Protein AF-A0A645CRC3-F1 (afdb_monomer_lite)

pLDDT: mean 88.22, std 13.23, range [46.97, 98.44]

Foldseek 3Di:
DVLLVVLVVVVVVPDPDDPDDLVQLCQFQQQQLQQFQADWDWDWDADPVGDIAIDIAGDGHPDCVSSVLSVLLVVLLVLLCVLCVVPPVNVVLVVQQVVVCCVCRVSVRCSSPNSVVCVSRVVSSVVSNVSSLVSCVVPPVVNVVSVVSVVVSVVVSVVRRVVNVVVVVVVCVVGPD

Radius of gyration: 19.12 Å; chains: 1; bounding box: 36×43×60 Å

Organism: NCBI:txid1076179

Sequence (177 aa):
MRFFEKSGEQYEKFSKPRVTPLWDMVCSWFFGGNMLFSSFVIRDYHNNKGFQYKALFMEVYTSAVPYIFIALVLVLVFWAYFKNFKNKLVQVLMISFFVDIIIHCVLKFGLHTSYIYGGHFIFVVPLMMGWLFYSYKNSPKMLSFLFVTVSFLLFYLGINNFLRMEEFFTFLNQYYR

Secondary structure (DSSP, 8-state):
-HHHHHHHHHHHTT-------HHHHIIIIIIITTTS---EEEEEEE-TT--EEEEEEE---SSHHHHHHHHHHHHHHHHHHHHTTT-HHHHHHHHHHHHHHIIIIIS-TTGGGHHHHGGGTTTHHHHHHHHHHHHTTT-HHHHHHHHHHHHHHHHHHHHHHHHHHHHHHHHHHHH--

Structure (mmCIF, N/CA/C/O backbone):
data_AF-A0A645CRC3-F1
#
_entry.id   AF-A0A645CRC3-F1
#
loop_
_atom_site.group_PDB
_atom_site.id
_atom_site.type_symbol
_atom_site.label_atom_id
_atom_site.label_alt_id
_atom_site.label_comp_id
_atom_site.label_asym_id
_atom_site.label_entity_id
_atom_site.label_seq_id
_atom_site.pdbx_PDB_ins_code
_atom_site.Cartn_x
_atom_site.Cartn_y
_atom_site.Cartn_z
_atom_site.occupancy
_atom_site.B_iso_or_equiv
_atom_site.auth_seq_id
_atom_site.auth_comp_id
_atom_site.auth_asym_id
_atom_site.auth_atom_id
_atom_site.pdbx_PDB_model_num
ATOM 1 N N . MET A 1 1 ? -4.264 -31.379 -9.847 1.00 49.78 1 MET A N 1
ATOM 2 C CA . MET A 1 1 ? -2.874 -30.927 -10.097 1.00 49.78 1 MET A CA 1
ATOM 3 C C . MET A 1 1 ? -2.674 -30.285 -11.474 1.00 49.78 1 MET A C 1
ATOM 5 O O . MET A 1 1 ? -2.119 -29.203 -11.496 1.00 49.78 1 MET A O 1
ATOM 9 N N . ARG A 1 2 ? -3.238 -30.803 -12.580 1.00 54.59 2 ARG A N 1
ATOM 10 C CA . ARG A 1 2 ? -3.129 -30.214 -13.944 1.00 54.59 2 ARG A CA 1
ATOM 11 C C . ARG A 1 2 ? -3.583 -28.752 -14.157 1.00 54.59 2 ARG A C 1
ATOM 13 O O . ARG A 1 2 ? -3.235 -28.161 -15.172 1.00 54.59 2 ARG A O 1
ATOM 20 N N . PHE A 1 3 ? -4.401 -28.177 -13.274 1.00 56.16 3 PHE A N 1
ATOM 21 C CA . PHE A 1 3 ? -4.906 -26.802 -13.441 1.00 56.16 3 PHE A CA 1
ATOM 22 C C . PHE A 1 3 ? -3.858 -25.741 -13.062 1.00 56.16 3 PHE A C 1
ATOM 24 O O . PHE A 1 3 ? -3.760 -24.716 -13.726 1.00 56.16 3 PHE A O 1
ATOM 31 N N . PHE A 1 4 ? -3.046 -26.019 -12.035 1.00 55.06 4 PHE A N 1
ATOM 32 C CA . PHE A 1 4 ? -2.005 -25.109 -11.543 1.00 55.06 4 PHE A CA 1
ATOM 33 C C . PHE A 1 4 ? -0.789 -25.027 -12.475 1.00 55.06 4 PHE A C 1
ATOM 35 O O . PHE A 1 4 ? -0.125 -23.999 -12.519 1.00 55.06 4 PHE A O 1
ATOM 42 N N . GLU A 1 5 ? -0.503 -26.095 -13.225 1.00 57.66 5 GLU A N 1
ATOM 43 C CA . GLU A 1 5 ? 0.573 -26.112 -14.226 1.00 57.66 5 GLU A CA 1
ATOM 44 C C . GLU A 1 5 ? 0.174 -25.312 -15.474 1.00 57.66 5 GLU A C 1
ATOM 46 O O . GLU A 1 5 ? 0.925 -24.455 -15.935 1.00 57.66 5 GLU A O 1
ATOM 51 N N . LYS A 1 6 ? -1.065 -25.487 -15.956 1.00 57.81 6 LYS A N 1
ATOM 52 C CA . LYS A 1 6 ? -1.565 -24.789 -17.151 1.00 57.81 6 LYS A CA 1
ATOM 53 C C . LYS A 1 6 ? -1.650 -23.268 -17.004 1.00 57.81 6 LYS A C 1
ATOM 55 O O . LYS A 1 6 ? -1.456 -22.567 -17.995 1.00 57.81 6 LYS A O 1
ATOM 60 N N . SER A 1 7 ? -1.938 -22.743 -15.808 1.00 55.59 7 SER A N 1
ATOM 61 C CA . SER A 1 7 ? -1.971 -21.288 -15.591 1.00 55.59 7 SER A CA 1
ATOM 62 C C . SER A 1 7 ? -0.579 -20.649 -15.671 1.00 55.59 7 SER A C 1
ATOM 64 O O . SER A 1 7 ? -0.468 -19.509 -16.118 1.00 55.59 7 SER A O 1
ATOM 66 N N . GLY A 1 8 ? 0.480 -21.384 -15.304 1.00 54.28 8 GLY A N 1
ATOM 67 C CA . GLY A 1 8 ? 1.873 -20.946 -15.447 1.00 54.28 8 GLY A CA 1
ATOM 68 C C . GLY A 1 8 ? 2.395 -21.048 -16.885 1.00 54.28 8 GLY A C 1
ATOM 69 O O . GLY A 1 8 ? 3.007 -20.109 -17.390 1.00 54.28 8 GLY A O 1
ATOM 70 N N . GLU A 1 9 ? 2.090 -22.145 -17.583 1.00 54.19 9 GLU A N 1
ATOM 7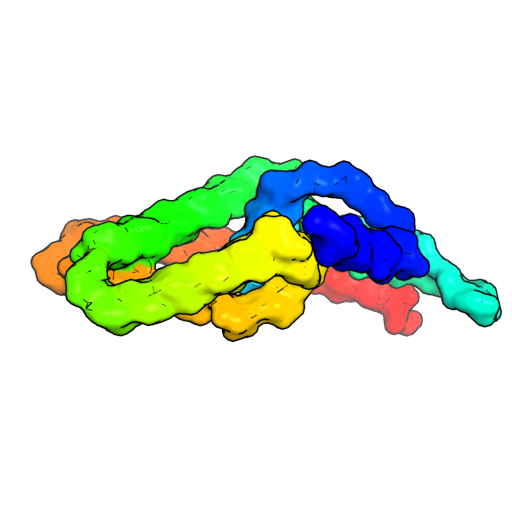1 C CA . GLU A 1 9 ? 2.546 -22.396 -18.964 1.00 54.19 9 GLU A CA 1
ATOM 72 C C . GLU A 1 9 ? 2.007 -21.375 -19.980 1.00 54.19 9 GLU A C 1
ATOM 74 O O . GLU A 1 9 ? 2.690 -21.000 -20.935 1.00 54.19 9 GLU A O 1
ATOM 79 N N . GLN A 1 10 ? 0.784 -20.877 -19.775 1.00 52.53 10 GLN A N 1
ATOM 80 C CA . GLN A 1 10 ? 0.187 -19.871 -20.655 1.00 52.53 10 GLN A CA 1
ATOM 81 C C . GLN A 1 10 ? 0.905 -18.509 -20.560 1.00 52.53 10 GLN A C 1
ATOM 83 O O . GLN A 1 10 ? 0.796 -17.703 -21.483 1.00 52.53 10 GLN A O 1
ATOM 88 N N . TYR A 1 11 ? 1.669 -18.275 -19.485 1.00 50.50 11 TYR A N 1
ATOM 89 C CA . TYR A 1 11 ? 2.430 -17.052 -19.220 1.00 50.50 11 TYR A CA 1
ATOM 90 C C . TYR A 1 11 ? 3.868 -17.106 -19.772 1.00 50.50 11 TYR A C 1
ATOM 92 O O . TYR A 1 11 ? 4.317 -16.146 -20.404 1.00 50.50 11 TYR A O 1
ATOM 100 N N . GLU A 1 12 ? 4.570 -18.240 -19.634 1.00 50.50 12 GLU A N 1
ATOM 101 C CA . GLU A 1 12 ? 5.910 -18.442 -20.231 1.00 50.50 12 GLU A CA 1
ATOM 102 C C . GLU A 1 12 ? 5.903 -18.342 -21.764 1.00 50.50 12 GLU A C 1
ATOM 104 O O . GLU A 1 12 ? 6.912 -18.022 -22.391 1.00 50.50 12 GLU A O 1
ATOM 109 N N . LYS A 1 13 ? 4.738 -18.549 -22.386 1.00 46.97 13 LYS A N 1
ATOM 110 C CA . LYS A 1 13 ? 4.555 -18.457 -23.837 1.00 46.97 13 LYS A CA 1
ATOM 111 C C . LYS A 1 13 ? 4.729 -17.037 -24.405 1.00 46.97 13 LYS A C 1
ATOM 113 O O . LYS A 1 13 ? 4.951 -16.907 -25.606 1.00 46.97 13 LYS A O 1
ATOM 118 N N . PHE A 1 14 ? 4.633 -15.985 -23.581 1.00 47.94 14 PHE A N 1
ATOM 119 C CA . PHE A 1 14 ? 4.643 -14.586 -24.045 1.00 47.94 14 PHE A CA 1
ATOM 120 C C . PHE A 1 14 ? 5.849 -13.755 -23.585 1.00 47.94 14 PHE A C 1
ATOM 122 O O . PHE A 1 14 ? 6.040 -12.649 -24.084 1.00 47.94 14 PHE A O 1
ATOM 129 N N . SER A 1 15 ? 6.686 -14.253 -22.670 1.00 51.16 15 SER A N 1
ATOM 130 C CA . SER A 1 15 ? 7.930 -13.576 -22.283 1.00 51.16 15 SER A CA 1
ATOM 131 C C . SER A 1 15 ? 8.917 -14.559 -21.647 1.00 51.16 15 SER A C 1
ATOM 133 O O . SER A 1 15 ? 8.514 -15.623 -21.194 1.00 51.16 15 SER A O 1
ATOM 135 N N . LYS A 1 16 ? 10.210 -14.208 -21.588 1.00 52.84 16 LYS A N 1
ATOM 136 C CA . LYS A 1 16 ? 11.181 -14.830 -20.668 1.00 52.84 16 LYS A CA 1
ATOM 137 C C . LYS A 1 16 ? 11.170 -14.023 -19.359 1.00 52.84 16 LYS A C 1
ATOM 139 O O . LYS A 1 16 ? 11.973 -13.089 -19.230 1.00 52.84 16 LYS A O 1
ATOM 144 N N . PRO A 1 17 ? 10.225 -14.255 -18.429 1.00 56.31 17 PRO A N 1
ATOM 145 C CA . PRO A 1 17 ? 10.168 -13.491 -17.195 1.00 56.31 17 PRO A CA 1
ATOM 146 C C . PRO A 1 17 ? 11.414 -13.774 -16.356 1.00 56.31 17 PRO A C 1
ATOM 148 O O . PRO A 1 17 ? 11.944 -14.884 -16.329 1.00 56.31 17 PRO A O 1
ATOM 151 N N . ARG A 1 18 ? 11.885 -12.748 -15.648 1.00 62.34 18 ARG A N 1
ATOM 152 C CA . ARG A 1 18 ? 12.862 -12.945 -14.577 1.00 62.34 18 ARG A CA 1
ATOM 153 C C . ARG A 1 18 ? 12.189 -13.809 -13.509 1.00 62.34 18 ARG A C 1
ATOM 155 O O . ARG A 1 18 ? 11.023 -13.578 -13.193 1.00 62.34 18 ARG A O 1
ATOM 162 N N . VAL A 1 19 ? 12.904 -14.795 -12.972 1.00 70.44 19 VAL A N 1
ATOM 163 C CA . VAL A 1 19 ? 12.380 -15.647 -11.897 1.00 70.44 19 VAL A CA 1
ATOM 164 C C . VAL A 1 19 ? 12.296 -14.806 -10.622 1.00 70.44 19 VAL A C 1
ATOM 166 O O . VAL A 1 19 ? 13.286 -14.632 -9.916 1.00 70.44 19 VAL A O 1
ATOM 169 N N . THR A 1 20 ? 11.125 -14.226 -10.368 1.00 83.19 20 THR A N 1
ATOM 170 C CA . THR A 1 20 ? 10.843 -13.449 -9.159 1.00 83.19 20 THR A CA 1
ATOM 171 C C . THR A 1 20 ? 10.267 -14.378 -8.085 1.00 83.19 20 THR A C 1
ATOM 173 O O . THR A 1 20 ? 9.336 -15.132 -8.378 1.00 83.19 20 THR A O 1
ATOM 176 N N . PRO A 1 21 ? 10.779 -14.356 -6.841 1.00 89.62 21 PRO A N 1
ATOM 177 C CA . PRO A 1 21 ? 10.220 -15.148 -5.749 1.00 89.62 21 PRO A CA 1
ATOM 178 C C . PRO A 1 21 ? 8.743 -14.825 -5.488 1.00 89.62 21 PRO A C 1
ATOM 180 O O . PRO A 1 21 ? 8.346 -13.663 -5.495 1.00 89.62 21 PRO A O 1
ATOM 183 N N . LEU A 1 22 ? 7.932 -15.843 -5.175 1.00 88.19 22 LEU A N 1
ATOM 184 C CA . LEU A 1 22 ? 6.483 -15.679 -4.983 1.00 88.19 22 LEU A CA 1
ATOM 185 C C . LEU A 1 22 ? 6.126 -14.647 -3.904 1.00 88.19 22 LEU A C 1
ATOM 187 O O . LEU A 1 22 ? 5.214 -13.853 -4.105 1.00 88.19 22 LEU A O 1
ATOM 191 N N . TRP A 1 23 ? 6.830 -14.651 -2.768 1.00 91.31 23 TRP A N 1
ATOM 192 C CA . TRP A 1 23 ? 6.570 -13.700 -1.681 1.00 91.31 23 TRP A CA 1
ATOM 193 C C . TRP A 1 23 ? 6.735 -12.252 -2.157 1.00 91.31 23 TRP A C 1
ATOM 195 O O . TRP A 1 23 ? 5.956 -11.381 -1.782 1.00 91.31 23 TRP A O 1
ATOM 205 N N . ASP A 1 24 ? 7.715 -12.019 -3.027 1.00 91.56 24 ASP A N 1
ATOM 206 C CA . ASP A 1 24 ? 8.031 -10.701 -3.546 1.00 91.56 24 ASP A CA 1
ATOM 207 C C . ASP A 1 24 ? 6.991 -10.266 -4.579 1.00 91.56 24 ASP A C 1
ATOM 209 O O . ASP A 1 24 ? 6.499 -9.146 -4.533 1.00 91.56 24 ASP A O 1
ATOM 213 N N . MET A 1 25 ? 6.535 -11.188 -5.431 1.00 90.62 25 MET A N 1
ATOM 214 C CA . MET A 1 25 ? 5.401 -10.943 -6.329 1.00 90.62 25 MET A CA 1
ATOM 215 C C . MET A 1 25 ? 4.137 -10.559 -5.546 1.00 90.62 25 MET A C 1
ATOM 217 O O . MET A 1 25 ? 3.443 -9.607 -5.894 1.00 90.62 25 MET A O 1
ATOM 221 N N . VAL A 1 26 ? 3.843 -11.278 -4.461 1.00 92.44 26 VAL A N 1
ATOM 222 C CA . VAL A 1 26 ? 2.666 -11.024 -3.620 1.00 92.44 26 VAL A CA 1
ATOM 223 C C . VAL A 1 26 ? 2.770 -9.668 -2.915 1.00 92.44 26 VAL A C 1
ATOM 225 O O . VAL A 1 26 ? 1.832 -8.873 -2.960 1.00 92.44 26 VAL A O 1
ATOM 228 N N . CYS A 1 27 ? 3.907 -9.362 -2.292 1.00 93.19 27 CYS A N 1
ATOM 229 C CA . CYS A 1 27 ? 4.101 -8.081 -1.620 1.00 93.19 27 CYS A CA 1
ATOM 230 C C . CYS A 1 27 ? 4.134 -6.920 -2.617 1.00 93.19 27 CYS A C 1
ATOM 232 O O . CYS A 1 27 ? 3.405 -5.943 -2.454 1.00 93.19 27 CYS A O 1
ATOM 234 N N . SER A 1 28 ? 4.956 -7.035 -3.657 1.00 92.56 28 SER A N 1
ATOM 235 C CA . SER A 1 28 ? 5.218 -5.955 -4.600 1.00 92.56 28 SER A CA 1
ATOM 236 C C . SER A 1 28 ? 4.058 -5.703 -5.546 1.00 92.56 28 SER A C 1
ATOM 238 O O . SER A 1 28 ? 3.660 -4.556 -5.713 1.00 92.56 28 SER A O 1
ATOM 240 N N . TRP A 1 29 ? 3.472 -6.743 -6.138 1.00 90.75 29 TRP A N 1
ATOM 241 C CA . TRP A 1 29 ? 2.449 -6.568 -7.168 1.00 90.75 29 TRP A CA 1
ATOM 242 C C . TRP A 1 29 ? 1.032 -6.666 -6.617 1.00 90.75 29 TRP A C 1
ATOM 244 O O . TRP A 1 29 ? 0.195 -5.835 -6.974 1.00 90.75 29 TRP A O 1
ATOM 254 N N . PHE A 1 30 ? 0.726 -7.658 -5.775 1.00 92.50 30 PHE A N 1
ATOM 255 C CA . PHE A 1 30 ? -0.652 -7.865 -5.313 1.00 92.50 30 PHE A CA 1
ATOM 256 C C . PHE A 1 30 ? -1.053 -6.834 -4.255 1.00 92.50 30 PHE A C 1
ATOM 258 O O . PHE A 1 30 ? -1.960 -6.032 -4.484 1.00 92.50 30 PHE A O 1
ATOM 265 N N . PHE A 1 31 ? -0.348 -6.811 -3.122 1.00 93.25 31 PHE A N 1
ATOM 266 C CA . PHE A 1 31 ? -0.643 -5.861 -2.049 1.00 93.25 31 PHE A CA 1
ATOM 267 C C . PHE A 1 31 ? -0.145 -4.450 -2.377 1.00 93.25 31 PHE A C 1
ATOM 269 O O . PHE A 1 31 ? -0.847 -3.473 -2.141 1.00 93.25 31 PHE A O 1
ATOM 276 N N . GLY A 1 32 ? 1.069 -4.343 -2.916 1.00 92.44 32 GLY A N 1
ATOM 277 C CA . GLY A 1 32 ? 1.757 -3.079 -3.141 1.00 92.44 32 GLY A CA 1
ATOM 278 C C . GLY A 1 32 ? 1.356 -2.331 -4.399 1.00 92.44 32 GLY A C 1
ATOM 279 O O . GLY A 1 32 ? 1.074 -1.140 -4.323 1.00 92.44 32 GLY A O 1
ATOM 280 N N . GLY A 1 33 ? 1.333 -3.024 -5.538 1.00 90.69 33 GLY A N 1
ATOM 281 C CA . GLY A 1 33 ? 1.293 -2.415 -6.873 1.00 90.69 33 GLY A CA 1
ATOM 282 C C . GLY A 1 33 ? 0.027 -1.618 -7.182 1.00 90.69 33 GLY A C 1
ATOM 283 O O . GLY A 1 33 ? -0.025 -0.906 -8.177 1.00 90.69 33 GLY A O 1
ATOM 284 N N . ASN A 1 34 ? -0.980 -1.718 -6.314 1.00 91.00 34 ASN A N 1
ATOM 285 C CA . ASN A 1 34 ? -2.224 -0.953 -6.364 1.00 91.00 34 ASN A CA 1
ATOM 286 C C . ASN A 1 34 ? -2.194 0.337 -5.526 1.00 91.00 34 ASN A C 1
ATOM 288 O O . ASN A 1 34 ? -3.144 1.114 -5.556 1.00 91.00 34 ASN A O 1
ATOM 292 N N . MET A 1 35 ? -1.124 0.556 -4.760 1.00 94.19 35 MET A N 1
ATOM 293 C CA . MET A 1 35 ? -0.919 1.729 -3.906 1.00 94.19 35 MET A CA 1
ATOM 294 C C . MET A 1 35 ? 0.375 2.460 -4.245 1.00 94.19 35 MET A C 1
ATOM 296 O O . MET A 1 35 ? 0.367 3.683 -4.342 1.00 94.19 35 MET A O 1
ATOM 300 N N . LEU A 1 36 ? 1.476 1.727 -4.410 1.00 94.69 36 LEU A N 1
ATOM 301 C CA . LEU A 1 36 ? 2.793 2.273 -4.704 1.00 94.69 36 LEU A CA 1
ATOM 302 C C . LEU A 1 36 ? 3.282 1.744 -6.048 1.00 94.69 36 LEU A C 1
ATOM 304 O O . LEU A 1 36 ? 3.335 0.535 -6.271 1.00 94.69 36 LEU A O 1
ATOM 308 N N . PHE A 1 37 ? 3.695 2.652 -6.925 1.00 92.12 37 PHE A N 1
ATOM 309 C CA . PHE A 1 37 ? 4.438 2.258 -8.114 1.00 92.12 37 PHE A CA 1
ATOM 310 C C . PHE A 1 37 ? 5.826 1.772 -7.706 1.00 92.12 37 PHE A C 1
ATOM 312 O O . PHE A 1 37 ? 6.511 2.407 -6.897 1.00 92.12 37 PHE A O 1
ATOM 319 N N . SER A 1 38 ? 6.228 0.624 -8.241 1.00 89.38 38 SER A N 1
ATOM 320 C CA . SER A 1 38 ? 7.581 0.112 -8.067 1.00 89.38 38 SER A CA 1
ATOM 321 C C . SER A 1 38 ? 8.515 0.681 -9.135 1.00 89.38 38 SER A C 1
ATOM 323 O O . SER A 1 38 ? 8.111 1.431 -10.026 1.00 89.38 38 SER A O 1
ATOM 325 N N . SER A 1 39 ? 9.796 0.346 -9.016 1.00 85.81 39 SER A N 1
ATOM 326 C CA . SER A 1 39 ? 10.822 0.748 -9.970 1.00 85.81 39 SER A CA 1
ATOM 327 C C . SER A 1 39 ? 10.558 0.160 -11.356 1.00 85.81 39 SER A C 1
ATOM 329 O O . SER A 1 39 ? 10.069 -0.965 -11.492 1.00 85.81 39 SER A O 1
ATOM 331 N N . PHE A 1 40 ? 10.945 0.902 -12.389 1.00 88.38 40 PHE A N 1
ATOM 332 C CA . PHE A 1 40 ? 10.820 0.453 -13.768 1.00 88.38 40 PHE A CA 1
ATOM 333 C C . PHE A 1 40 ? 12.131 -0.116 -14.310 1.00 88.38 40 PHE A C 1
ATOM 335 O O . PHE A 1 40 ? 13.215 0.376 -14.001 1.00 88.38 40 PHE A O 1
ATOM 342 N N . VAL A 1 41 ? 12.025 -1.122 -15.178 1.00 87.25 41 VAL A N 1
ATOM 343 C CA . VAL A 1 41 ? 13.130 -1.631 -15.993 1.00 87.25 41 VAL A CA 1
ATOM 344 C C . VAL A 1 41 ? 12.815 -1.433 -17.469 1.00 87.25 41 VAL A C 1
ATOM 346 O O . VAL A 1 41 ? 11.716 -1.738 -17.937 1.00 87.25 41 VAL A O 1
ATOM 349 N N . ILE A 1 42 ? 13.799 -0.938 -18.212 1.00 88.44 42 ILE A N 1
ATOM 350 C CA . ILE A 1 42 ? 13.715 -0.795 -19.664 1.00 88.44 42 ILE A CA 1
ATOM 351 C C . ILE A 1 42 ? 14.275 -2.062 -20.300 1.00 88.44 42 ILE A C 1
ATOM 353 O O . ILE A 1 42 ? 15.359 -2.519 -19.936 1.00 88.44 42 ILE A O 1
ATOM 357 N N . ARG A 1 43 ? 13.546 -2.635 -21.256 1.00 86.38 43 ARG A N 1
ATOM 358 C CA . ARG A 1 43 ? 13.986 -3.807 -22.018 1.00 86.38 43 ARG A CA 1
ATOM 359 C C . ARG A 1 43 ? 13.827 -3.563 -23.506 1.00 86.38 43 ARG A C 1
ATOM 361 O O . ARG A 1 43 ? 12.814 -3.019 -23.939 1.00 86.38 43 ARG A O 1
ATOM 368 N N . ASP A 1 44 ? 14.801 -4.017 -24.279 1.00 86.12 44 ASP A N 1
ATOM 369 C CA . ASP A 1 44 ? 14.702 -4.033 -25.733 1.00 86.12 44 ASP A CA 1
ATOM 370 C C . ASP A 1 44 ? 13.796 -5.187 -26.173 1.00 86.12 44 ASP A C 1
ATOM 372 O O . ASP A 1 44 ? 13.949 -6.325 -25.724 1.00 86.12 44 ASP A O 1
ATOM 376 N N . TYR A 1 45 ? 12.826 -4.878 -27.025 1.00 83.56 45 TYR A N 1
ATOM 377 C CA . TYR A 1 45 ? 11.883 -5.828 -27.595 1.00 83.56 45 TYR A CA 1
ATOM 378 C C . TYR A 1 45 ? 11.824 -5.669 -29.106 1.00 83.56 45 TYR A C 1
ATOM 380 O O . TYR A 1 45 ? 12.046 -4.590 -29.651 1.00 83.56 45 TYR A O 1
ATOM 388 N N . HIS A 1 46 ? 11.447 -6.753 -29.775 1.00 80.00 46 HIS A N 1
ATOM 389 C CA . HIS A 1 46 ? 11.155 -6.732 -31.194 1.00 80.00 46 HIS A CA 1
ATOM 390 C C . HIS A 1 46 ? 9.794 -7.360 -31.470 1.00 80.00 46 HIS A C 1
ATOM 392 O O . HIS A 1 46 ? 9.388 -8.328 -30.826 1.00 80.00 46 HIS A O 1
ATOM 398 N N . ASN A 1 47 ? 9.088 -6.832 -32.463 1.00 77.94 47 ASN A N 1
ATOM 399 C CA . ASN A 1 47 ? 7.910 -7.500 -33.005 1.00 77.94 47 ASN A CA 1
ATOM 400 C C . ASN A 1 47 ? 8.335 -8.568 -34.034 1.00 77.94 47 ASN A C 1
ATOM 402 O O . ASN A 1 47 ? 9.439 -8.529 -34.577 1.00 77.94 47 ASN A O 1
ATOM 406 N N . ASN A 1 48 ? 7.426 -9.474 -34.386 1.00 74.62 48 ASN A N 1
ATOM 407 C CA . ASN A 1 48 ? 7.592 -10.478 -35.444 1.00 74.62 48 ASN A CA 1
ATOM 408 C C . ASN A 1 48 ? 7.860 -9.861 -36.831 1.00 74.62 48 ASN A C 1
ATOM 410 O O . ASN A 1 48 ? 8.301 -10.554 -37.739 1.00 74.62 48 ASN A O 1
ATOM 414 N N . LYS A 1 49 ? 7.605 -8.555 -36.997 1.00 80.56 49 LYS A N 1
ATOM 415 C CA . LYS A 1 49 ? 7.908 -7.773 -38.208 1.00 80.56 49 LYS A CA 1
ATOM 416 C C . LYS A 1 49 ? 9.297 -7.108 -38.190 1.00 80.56 49 LYS A C 1
ATOM 418 O O . LYS A 1 49 ? 9.581 -6.303 -39.066 1.00 80.56 49 LYS A O 1
ATOM 423 N N . GLY A 1 50 ? 10.131 -7.376 -37.181 1.00 80.25 50 GLY A N 1
ATOM 424 C CA . GLY A 1 50 ? 11.481 -6.806 -37.055 1.00 80.25 50 GLY A CA 1
ATOM 425 C C . GLY A 1 50 ? 11.550 -5.383 -36.483 1.00 80.25 50 GLY A C 1
ATOM 426 O O . GLY A 1 50 ? 12.640 -4.832 -36.368 1.00 80.25 50 GLY A O 1
ATOM 427 N N . PHE A 1 51 ? 10.416 -4.787 -36.096 1.00 83.69 51 PHE A N 1
ATOM 428 C CA . PHE A 1 51 ? 10.389 -3.476 -35.438 1.00 83.69 51 PHE A CA 1
ATOM 429 C C . PHE A 1 51 ? 10.952 -3.576 -34.018 1.00 83.69 51 PHE A C 1
ATOM 431 O O . PHE A 1 51 ? 10.387 -4.305 -33.201 1.00 83.69 51 PHE A O 1
ATOM 438 N N . GLN A 1 52 ? 12.038 -2.851 -33.751 1.00 85.06 52 GLN A N 1
ATOM 439 C CA . GLN A 1 52 ? 12.697 -2.768 -32.448 1.00 85.06 52 GLN A CA 1
ATOM 440 C C . GLN A 1 52 ? 12.104 -1.611 -31.642 1.00 85.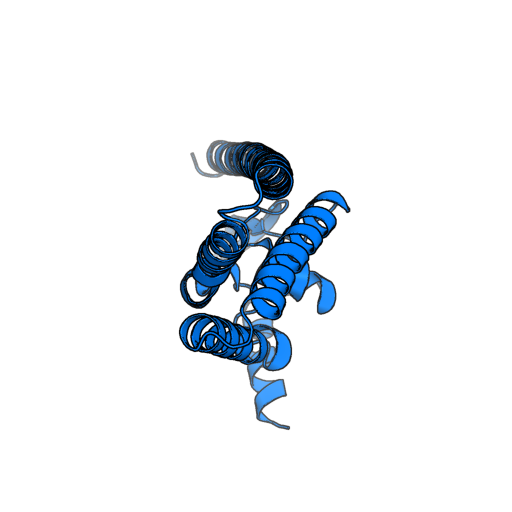06 52 GLN A C 1
ATOM 442 O O . GLN A 1 52 ? 11.996 -0.497 -32.149 1.00 85.06 52 GLN A O 1
ATOM 447 N N . TYR A 1 53 ? 11.738 -1.860 -30.390 1.00 85.12 53 TYR A N 1
ATOM 448 C CA . TYR A 1 53 ? 11.200 -0.850 -29.485 1.00 85.12 53 TYR A CA 1
ATOM 449 C C . TYR A 1 53 ? 11.640 -1.115 -28.049 1.00 85.12 53 TYR A C 1
ATOM 451 O O . TYR A 1 53 ? 11.956 -2.243 -27.672 1.00 85.12 53 TYR A O 1
ATOM 459 N N . LYS A 1 54 ? 11.650 -0.068 -27.223 1.00 87.75 54 LYS A N 1
ATOM 460 C CA . LYS A 1 54 ? 11.977 -0.199 -25.801 1.00 87.75 54 LYS A CA 1
ATOM 461 C C . LYS A 1 54 ? 10.710 -0.335 -24.984 1.00 87.75 54 LYS A C 1
ATOM 463 O O . LYS A 1 54 ? 9.884 0.563 -24.994 1.00 87.75 54 LYS A O 1
ATOM 468 N N . ALA A 1 55 ? 10.533 -1.424 -24.262 1.00 85.62 55 ALA A N 1
ATOM 469 C CA . ALA A 1 55 ? 9.402 -1.603 -23.363 1.00 85.62 55 ALA A CA 1
ATOM 470 C C . ALA A 1 55 ? 9.793 -1.228 -21.930 1.00 85.62 55 ALA A C 1
ATOM 472 O O . ALA A 1 55 ? 10.893 -1.551 -21.476 1.00 85.62 55 ALA A O 1
ATOM 473 N N . LEU A 1 56 ? 8.879 -0.569 -21.221 1.00 85.25 56 LEU A N 1
ATOM 474 C CA . LEU A 1 56 ? 9.014 -0.278 -19.800 1.00 85.25 56 LEU A CA 1
ATOM 475 C C . LEU A 1 56 ? 8.206 -1.304 -19.006 1.00 85.25 56 LEU A C 1
ATOM 477 O O . LEU A 1 56 ? 7.007 -1.460 -19.236 1.00 85.25 56 LEU A O 1
ATOM 481 N N . PHE A 1 57 ? 8.854 -1.997 -18.076 1.00 83.62 57 PHE A N 1
ATOM 482 C CA . PHE A 1 57 ? 8.211 -2.973 -17.203 1.00 83.62 57 PHE A CA 1
ATOM 483 C C . PHE A 1 57 ? 8.323 -2.539 -15.751 1.00 83.62 57 PHE A C 1
ATOM 485 O O . PHE A 1 57 ? 9.365 -2.056 -15.319 1.00 83.62 57 PHE A O 1
ATOM 492 N N . MET A 1 58 ? 7.254 -2.755 -14.995 1.00 84.81 58 MET A N 1
ATOM 493 C CA . MET A 1 58 ? 7.232 -2.530 -13.557 1.00 84.81 58 MET A CA 1
ATOM 494 C C . MET A 1 58 ? 7.854 -3.751 -12.857 1.00 84.81 58 MET A C 1
ATOM 496 O O . MET A 1 58 ? 7.364 -4.871 -13.016 1.00 84.81 58 MET A O 1
ATOM 500 N N . GLU A 1 59 ? 8.968 -3.570 -12.142 1.00 87.75 59 GLU A N 1
ATOM 501 C CA . GLU A 1 59 ? 9.617 -4.657 -11.393 1.00 87.75 59 GLU A CA 1
ATOM 502 C C . GLU A 1 59 ? 9.014 -4.804 -9.987 1.00 87.75 59 GLU A C 1
ATOM 504 O O . GLU A 1 59 ? 7.987 -4.223 -9.648 1.00 87.75 59 GLU A O 1
ATOM 509 N N . VAL A 1 60 ? 9.601 -5.661 -9.163 1.00 90.88 60 VAL A N 1
ATOM 510 C CA . VAL A 1 60 ? 9.348 -5.687 -7.720 1.00 90.88 60 VAL A CA 1
ATOM 511 C C . VAL A 1 60 ? 10.057 -4.521 -7.027 1.00 90.88 60 VAL A C 1
ATOM 513 O O . VAL A 1 60 ? 10.865 -3.824 -7.646 1.00 90.88 60 VAL A O 1
ATOM 516 N N . TYR A 1 61 ? 9.755 -4.261 -5.754 1.00 92.31 61 TYR A N 1
ATOM 517 C CA . TYR A 1 61 ? 10.444 -3.185 -5.045 1.00 92.31 61 TYR A CA 1
ATOM 518 C C . TYR A 1 61 ? 11.931 -3.484 -4.867 1.00 92.31 61 TYR A C 1
ATOM 520 O O . TYR A 1 61 ? 12.350 -4.599 -4.583 1.00 92.31 61 TYR A O 1
ATOM 528 N N . THR A 1 62 ? 12.746 -2.444 -5.006 1.00 89.25 62 THR A N 1
ATOM 529 C CA . THR A 1 62 ? 14.207 -2.553 -4.913 1.00 89.25 62 THR A CA 1
ATOM 530 C C . THR A 1 62 ? 14.749 -2.191 -3.532 1.00 89.25 62 THR A C 1
ATOM 532 O O . THR A 1 62 ? 15.910 -2.459 -3.238 1.00 89.25 62 THR A O 1
ATOM 535 N N . SER A 1 63 ? 13.931 -1.576 -2.676 1.00 91.94 63 SER A N 1
ATOM 536 C CA . SER A 1 63 ? 14.311 -1.159 -1.324 1.00 91.94 63 SER A CA 1
ATOM 537 C C . SER A 1 63 ? 13.340 -1.711 -0.285 1.00 91.94 63 SER A C 1
ATOM 539 O O . SER A 1 63 ? 12.223 -2.098 -0.611 1.00 91.94 63 SER A O 1
ATOM 541 N N . ALA A 1 64 ? 13.753 -1.732 0.984 1.00 94.38 64 ALA A N 1
ATOM 542 C CA . ALA A 1 64 ? 12.924 -2.234 2.083 1.00 94.38 64 ALA A CA 1
ATOM 543 C C . ALA A 1 64 ? 11.715 -1.329 2.407 1.00 94.38 64 ALA A C 1
ATOM 545 O O . ALA A 1 64 ? 10.725 -1.796 2.967 1.00 94.38 64 ALA A O 1
ATOM 546 N N . VAL A 1 65 ? 11.780 -0.036 2.067 1.00 95.62 65 VAL A N 1
ATOM 547 C CA . VAL A 1 65 ? 10.802 0.973 2.514 1.00 95.62 65 VAL A CA 1
ATOM 548 C C . VAL A 1 65 ? 9.377 0.698 1.998 1.00 95.62 65 VAL A C 1
ATOM 550 O O . VAL A 1 65 ? 8.462 0.685 2.825 1.00 95.62 65 VAL A O 1
ATOM 553 N N . PRO A 1 66 ? 9.145 0.387 0.705 1.00 96.06 66 PRO A N 1
ATOM 554 C CA . PRO A 1 66 ? 7.818 0.007 0.219 1.00 96.06 66 PRO A CA 1
ATOM 555 C C . PRO A 1 66 ? 7.237 -1.232 0.912 1.00 96.06 66 PRO A C 1
ATOM 557 O O . PRO A 1 66 ? 6.039 -1.281 1.184 1.00 96.06 66 PRO A O 1
ATOM 560 N N . TYR A 1 67 ? 8.069 -2.219 1.264 1.00 96.38 67 TYR A N 1
ATOM 561 C CA . TYR A 1 67 ? 7.598 -3.399 1.998 1.00 96.38 67 TYR A CA 1
ATOM 562 C C . TYR A 1 67 ? 7.143 -3.039 3.415 1.00 96.38 67 TYR A C 1
ATOM 564 O O . TYR A 1 67 ? 6.114 -3.536 3.870 1.00 96.38 67 TYR A O 1
ATOM 572 N N . ILE A 1 68 ? 7.864 -2.141 4.096 1.00 97.38 68 ILE A N 1
ATOM 573 C CA . ILE A 1 68 ? 7.456 -1.619 5.409 1.00 97.38 68 ILE A CA 1
ATOM 574 C C . ILE A 1 68 ? 6.127 -0.868 5.287 1.00 97.38 68 ILE A C 1
ATOM 576 O O . ILE A 1 68 ? 5.227 -1.088 6.095 1.00 97.38 68 ILE A O 1
ATOM 580 N N . PHE A 1 69 ? 5.971 -0.033 4.257 1.00 97.81 69 PHE A N 1
ATOM 581 C CA . PHE A 1 69 ? 4.713 0.661 3.983 1.00 97.81 69 PHE A CA 1
ATOM 582 C C . PHE A 1 69 ? 3.539 -0.319 3.851 1.00 97.81 69 PHE A C 1
ATOM 584 O O . PHE A 1 69 ? 2.520 -0.158 4.524 1.00 97.81 69 PHE A O 1
ATOM 591 N N . ILE A 1 70 ? 3.692 -1.367 3.036 1.00 97.06 70 ILE A N 1
ATOM 592 C CA . ILE A 1 70 ? 2.650 -2.385 2.847 1.00 97.06 70 ILE A CA 1
ATOM 593 C C . ILE A 1 70 ? 2.336 -3.095 4.158 1.00 97.06 70 ILE A C 1
ATOM 595 O O . ILE A 1 70 ? 1.165 -3.267 4.494 1.00 97.06 70 ILE A O 1
ATOM 599 N N . ALA A 1 71 ? 3.364 -3.490 4.911 1.00 97.56 71 ALA A N 1
ATOM 600 C CA . ALA A 1 71 ? 3.184 -4.155 6.193 1.00 97.56 71 ALA A CA 1
ATOM 601 C C . ALA A 1 71 ? 2.373 -3.281 7.163 1.00 97.56 71 ALA A C 1
ATOM 603 O O . ALA A 1 71 ? 1.442 -3.777 7.794 1.00 97.56 71 ALA A O 1
ATOM 604 N N . LEU A 1 72 ? 2.658 -1.976 7.229 1.00 98.12 72 LEU A N 1
ATOM 605 C CA . LEU A 1 72 ? 1.900 -1.030 8.051 1.00 98.12 72 LEU A CA 1
ATOM 606 C C . LEU A 1 72 ? 0.439 -0.914 7.604 1.00 98.12 72 LEU A C 1
ATOM 608 O O . LEU A 1 72 ? -0.460 -0.967 8.444 1.00 98.12 72 LEU A O 1
ATOM 612 N N . VAL A 1 73 ? 0.180 -0.809 6.297 1.00 98.19 73 VAL A N 1
ATOM 613 C CA . VAL A 1 73 ? -1.191 -0.778 5.763 1.00 98.19 73 VAL A CA 1
ATOM 614 C C . VAL A 1 73 ? -1.946 -2.061 6.119 1.00 98.19 73 VAL A C 1
ATOM 616 O O . VAL A 1 73 ? -3.072 -1.991 6.611 1.00 98.19 73 VAL A O 1
ATOM 619 N N . LEU A 1 74 ? -1.328 -3.230 5.935 1.00 97.56 74 LEU A N 1
ATOM 620 C CA . LEU A 1 74 ? -1.939 -4.514 6.282 1.00 97.56 74 LEU A CA 1
ATOM 621 C C . LEU A 1 74 ? -2.213 -4.628 7.783 1.00 97.56 74 LEU A C 1
ATOM 623 O O . LEU A 1 74 ? -3.289 -5.082 8.165 1.00 97.56 74 LEU A O 1
ATOM 627 N N . VAL A 1 75 ? -1.300 -4.158 8.639 1.00 98.44 75 VAL A N 1
ATOM 628 C CA . VAL A 1 75 ? -1.526 -4.093 10.091 1.00 98.44 75 VAL A CA 1
ATOM 629 C C . VAL A 1 75 ? -2.753 -3.239 10.416 1.00 98.44 75 VAL A C 1
ATOM 631 O O . VAL A 1 75 ? -3.585 -3.673 11.210 1.00 98.44 75 VAL A O 1
ATOM 634 N N . LEU A 1 76 ? -2.924 -2.073 9.783 1.00 98.38 76 LEU A N 1
ATOM 635 C CA . LEU A 1 76 ? -4.113 -1.233 9.977 1.00 98.38 76 LEU A CA 1
ATOM 636 C C . LEU A 1 76 ? -5.400 -1.935 9.512 1.00 98.38 76 LEU A C 1
ATOM 638 O O . LEU A 1 76 ? -6.409 -1.890 10.215 1.00 98.38 76 LEU A O 1
ATOM 642 N N . VAL A 1 77 ? -5.367 -2.622 8.366 1.00 98.12 77 VAL A N 1
ATOM 643 C CA . VAL A 1 77 ? -6.513 -3.387 7.841 1.00 98.12 77 VAL A CA 1
ATOM 644 C C . VAL A 1 77 ? -6.892 -4.536 8.780 1.00 98.12 77 VAL A C 1
ATOM 646 O O . VAL A 1 77 ? -8.062 -4.685 9.138 1.00 98.12 77 VAL A O 1
ATOM 649 N N . PHE A 1 78 ? -5.922 -5.329 9.238 1.00 98.06 78 PHE A N 1
ATOM 650 C CA . PHE A 1 78 ? -6.186 -6.420 10.176 1.00 98.06 78 PHE A CA 1
ATOM 651 C C . PHE A 1 78 ? -6.633 -5.904 11.542 1.00 98.06 78 PHE A C 1
ATOM 653 O O . PHE A 1 78 ? -7.545 -6.471 12.142 1.00 98.06 78 PHE A O 1
ATOM 660 N N . TRP A 1 79 ? -6.070 -4.794 12.018 1.00 98.44 79 TRP A N 1
ATOM 661 C CA . TRP A 1 79 ? -6.542 -4.140 13.235 1.00 98.44 79 TRP A CA 1
ATOM 662 C C . TRP A 1 79 ? -8.013 -3.734 13.106 1.00 98.44 79 TRP A C 1
ATOM 664 O O . TRP A 1 79 ? -8.824 -4.057 13.979 1.00 98.44 79 TRP A O 1
ATOM 674 N N . ALA A 1 80 ? -8.386 -3.104 11.991 1.00 98.12 80 ALA A N 1
ATOM 675 C CA . ALA A 1 80 ? -9.772 -2.766 11.697 1.00 98.12 80 ALA A CA 1
ATOM 676 C C . ALA A 1 80 ? -10.681 -4.001 11.730 1.00 98.12 80 ALA A C 1
ATOM 678 O O . ALA A 1 80 ? -11.760 -3.955 12.330 1.00 98.12 80 ALA A O 1
ATOM 679 N N . TYR A 1 81 ? -10.226 -5.110 11.140 1.00 98.00 81 TYR A N 1
ATOM 680 C CA . TYR A 1 81 ? -10.961 -6.369 11.116 1.00 98.00 81 TYR A CA 1
ATOM 681 C C . TYR A 1 81 ? -11.185 -6.934 12.516 1.00 98.00 81 TYR A C 1
ATOM 683 O O . TYR A 1 81 ? -12.329 -7.151 12.909 1.00 98.00 81 TYR A O 1
ATOM 691 N N . PHE A 1 82 ? -10.120 -7.120 13.301 1.00 97.81 82 PHE A N 1
ATOM 692 C CA . PHE A 1 82 ? -10.227 -7.696 14.641 1.00 97.81 82 PHE A CA 1
ATOM 693 C C . PHE A 1 82 ? -11.084 -6.833 15.568 1.00 97.81 82 PHE A C 1
ATOM 695 O O . PHE A 1 82 ? -11.895 -7.356 16.334 1.00 97.81 82 PHE A O 1
ATOM 702 N N . LYS A 1 83 ? -10.968 -5.503 15.465 1.00 97.50 83 LYS A N 1
ATOM 703 C CA . LYS A 1 83 ? -11.775 -4.577 16.267 1.00 97.50 83 LYS A CA 1
ATOM 704 C C . LYS A 1 83 ? -13.265 -4.648 15.922 1.00 97.50 83 LYS A C 1
ATOM 706 O O . LYS A 1 83 ? -14.098 -4.493 16.814 1.00 97.50 83 LYS A O 1
ATOM 711 N N . ASN A 1 84 ? -13.597 -4.903 14.657 1.00 97.50 84 ASN A N 1
ATOM 712 C CA . ASN A 1 84 ? -14.966 -4.932 14.143 1.00 97.50 84 ASN A CA 1
ATOM 713 C C . ASN A 1 84 ? -15.431 -6.339 13.746 1.00 97.50 84 ASN A C 1
ATOM 715 O O . ASN A 1 84 ? -16.354 -6.472 12.948 1.00 97.50 84 ASN A O 1
ATOM 719 N N . PHE A 1 85 ? -14.846 -7.395 14.317 1.00 95.69 85 PHE A N 1
ATOM 720 C CA . PHE A 1 85 ? -15.062 -8.771 13.860 1.00 95.69 85 PHE A CA 1
ATOM 721 C C . PHE A 1 85 ? -16.535 -9.207 13.869 1.00 95.69 85 PHE A C 1
ATOM 723 O O . PHE A 1 85 ? -16.957 -10.002 13.038 1.00 95.69 85 PHE A O 1
ATOM 730 N N . LYS A 1 86 ? -17.348 -8.672 14.790 1.00 95.25 86 LYS A N 1
ATOM 731 C CA . LYS A 1 86 ? -18.788 -8.976 14.889 1.00 95.25 86 LYS A CA 1
ATOM 732 C C . LYS A 1 86 ? -19.648 -8.251 13.842 1.00 95.25 86 LYS A C 1
ATOM 734 O O . LYS A 1 86 ? -20.841 -8.528 13.738 1.00 95.25 86 LYS A O 1
ATOM 739 N N . ASN A 1 87 ? -19.085 -7.302 13.097 1.00 97.12 87 ASN A N 1
ATOM 740 C CA . ASN A 1 87 ? -19.814 -6.520 12.109 1.00 97.12 87 ASN A CA 1
ATOM 741 C C . ASN A 1 87 ? -19.913 -7.288 10.783 1.00 97.12 87 ASN A C 1
ATOM 743 O O . ASN A 1 87 ? -18.904 -7.558 10.134 1.00 97.12 87 ASN A O 1
ATOM 747 N N . LYS A 1 88 ? -21.145 -7.589 10.357 1.00 97.25 88 LYS A N 1
ATOM 748 C CA . LYS A 1 88 ? -21.418 -8.344 9.125 1.00 97.25 88 LYS A CA 1
ATOM 749 C C . LYS A 1 88 ? -20.853 -7.669 7.870 1.00 97.25 88 LYS A C 1
ATOM 751 O O . LYS A 1 88 ? -20.361 -8.364 6.992 1.00 97.25 88 LYS A O 1
ATOM 756 N N . LEU A 1 89 ? -20.877 -6.337 7.787 1.00 96.75 89 LEU A N 1
ATOM 757 C CA . LEU A 1 89 ? -20.347 -5.606 6.627 1.00 96.75 89 LEU A CA 1
ATOM 758 C C . LEU A 1 89 ? -18.826 -5.746 6.532 1.00 96.75 89 LEU A C 1
ATOM 760 O O . LEU A 1 89 ? -18.289 -5.985 5.456 1.00 96.75 89 LEU A O 1
ATOM 764 N N . VAL A 1 90 ? -18.139 -5.667 7.673 1.00 97.38 90 VAL A N 1
ATOM 765 C CA . VAL A 1 90 ? -16.689 -5.886 7.752 1.00 97.38 90 VAL A CA 1
ATOM 766 C C . VAL A 1 90 ? -16.329 -7.329 7.390 1.00 97.38 90 VAL A C 1
ATOM 768 O O . VAL A 1 90 ? -15.358 -7.553 6.672 1.00 97.38 90 VAL A O 1
ATOM 771 N N . GLN A 1 91 ? -17.128 -8.308 7.827 1.00 97.50 91 GLN A N 1
ATOM 772 C CA . GLN A 1 91 ? -16.937 -9.708 7.437 1.00 97.50 91 GLN A CA 1
ATOM 773 C C . GLN A 1 91 ? -17.084 -9.905 5.926 1.00 97.50 91 GLN A C 1
ATOM 775 O O . GLN A 1 91 ? -16.234 -10.552 5.327 1.00 97.50 91 GLN A O 1
ATOM 780 N N . VAL A 1 92 ? -18.111 -9.322 5.297 1.00 97.00 92 VAL A N 1
ATOM 781 C CA . VAL A 1 92 ? -18.307 -9.407 3.838 1.00 97.00 92 VAL A CA 1
ATOM 782 C C . VAL A 1 92 ? -17.104 -8.834 3.086 1.00 97.00 92 VAL A C 1
ATOM 784 O O . VAL A 1 92 ? -16.600 -9.488 2.175 1.00 97.00 92 VAL A O 1
ATOM 787 N N . LEU A 1 93 ? -16.595 -7.668 3.501 1.00 96.50 93 LEU A N 1
ATOM 788 C CA . LEU A 1 93 ? -15.398 -7.067 2.899 1.00 96.50 93 LEU A CA 1
ATOM 789 C C . LEU A 1 93 ? -14.179 -7.989 3.004 1.00 96.50 93 LEU A C 1
ATOM 791 O O . LEU A 1 93 ? -13.487 -8.214 2.014 1.00 96.50 93 LEU A O 1
ATOM 795 N N . MET A 1 94 ? -13.934 -8.554 4.187 1.00 96.81 94 MET A N 1
ATOM 796 C CA . MET A 1 94 ? -12.769 -9.411 4.412 1.00 96.81 94 MET A CA 1
ATOM 797 C C . MET A 1 94 ? -12.890 -10.778 3.740 1.00 96.81 94 MET A C 1
ATOM 799 O O . MET A 1 94 ? -11.880 -11.315 3.296 1.00 96.81 94 MET A O 1
ATOM 803 N N . ILE A 1 95 ? -14.099 -11.329 3.618 1.00 96.75 95 ILE A N 1
ATOM 804 C CA . ILE A 1 95 ? -14.342 -12.556 2.850 1.00 96.75 95 ILE A CA 1
ATOM 805 C C . ILE A 1 95 ? -14.098 -12.298 1.361 1.00 96.75 95 ILE A C 1
ATOM 807 O O . ILE A 1 95 ? -13.401 -13.091 0.735 1.00 96.75 95 ILE A O 1
ATOM 811 N N . SER A 1 96 ? -14.606 -11.187 0.809 1.00 95.00 96 SER A N 1
ATOM 812 C CA . SER A 1 96 ? -14.320 -10.791 -0.578 1.00 95.00 96 SER A CA 1
ATOM 813 C C . SER A 1 96 ? -12.813 -10.687 -0.804 1.00 95.00 96 SER A C 1
ATOM 815 O O . SER A 1 96 ? -12.276 -11.366 -1.671 1.00 95.00 96 SER A O 1
ATOM 817 N N . PHE A 1 97 ? -12.115 -9.948 0.064 1.00 95.56 97 PHE A N 1
ATOM 818 C CA . PHE A 1 97 ? -10.664 -9.792 -0.022 1.00 95.56 97 PHE A CA 1
ATOM 819 C C . PHE A 1 97 ? -9.911 -11.123 0.052 1.00 95.56 97 PHE A C 1
ATOM 821 O O . PHE A 1 97 ? -8.923 -11.338 -0.647 1.00 95.56 97 PHE A O 1
ATOM 828 N N . PHE A 1 98 ? -10.378 -12.039 0.900 1.00 95.88 98 PHE A N 1
ATOM 829 C CA . PHE A 1 98 ? -9.782 -13.360 1.039 1.00 95.88 98 PHE A CA 1
ATOM 830 C C . PHE A 1 98 ? -9.939 -14.209 -0.229 1.00 95.88 98 PHE A C 1
ATOM 832 O O . PHE A 1 98 ? -9.008 -14.924 -0.600 1.00 95.88 98 PHE A O 1
ATOM 839 N N . VAL A 1 99 ? -11.072 -14.102 -0.928 1.00 95.56 99 VAL A N 1
ATOM 840 C CA . VAL A 1 99 ? -11.268 -14.756 -2.231 1.00 95.56 99 VAL A CA 1
ATOM 841 C C . VAL A 1 99 ? -10.261 -14.226 -3.255 1.00 95.56 99 VAL A C 1
ATOM 843 O O . VAL A 1 99 ? -9.612 -15.031 -3.925 1.00 95.56 99 VAL A O 1
ATOM 846 N N . ASP A 1 100 ? -10.046 -12.910 -3.319 1.00 93.50 100 ASP A N 1
ATOM 847 C CA . ASP A 1 100 ? -9.042 -12.309 -4.207 1.00 93.50 100 ASP A CA 1
ATOM 848 C C . ASP A 1 100 ? -7.616 -12.778 -3.877 1.00 93.50 100 ASP A C 1
ATOM 850 O O . ASP A 1 100 ? -6.846 -13.108 -4.782 1.00 93.50 100 ASP A O 1
ATOM 854 N N . ILE A 1 101 ? -7.271 -12.898 -2.587 1.00 93.12 101 ILE A N 1
ATOM 855 C CA . ILE A 1 101 ? -5.987 -13.470 -2.145 1.00 93.12 101 ILE A CA 1
ATOM 856 C C . ILE A 1 101 ? -5.833 -14.911 -2.649 1.00 93.12 101 ILE A C 1
ATOM 858 O O . ILE A 1 101 ? -4.763 -15.282 -3.132 1.00 93.12 101 ILE A O 1
ATOM 862 N N . ILE A 1 102 ? -6.876 -15.742 -2.572 1.00 92.62 102 ILE A N 1
ATOM 863 C CA . ILE A 1 102 ? -6.812 -17.118 -3.088 1.00 92.62 102 ILE A CA 1
ATOM 864 C C . ILE A 1 102 ? -6.589 -17.106 -4.604 1.00 92.62 102 ILE A C 1
ATOM 866 O O . ILE A 1 102 ? -5.686 -17.783 -5.098 1.00 92.62 102 ILE A O 1
ATOM 870 N N . ILE A 1 103 ? -7.374 -16.328 -5.349 1.00 89.56 103 ILE A N 1
ATOM 871 C CA . ILE A 1 103 ? -7.300 -16.284 -6.815 1.00 89.56 103 ILE A CA 1
ATOM 872 C C . ILE A 1 103 ? -5.919 -15.803 -7.278 1.00 89.56 103 ILE A C 1
ATOM 874 O O . ILE A 1 103 ? -5.273 -16.445 -8.110 1.00 89.56 103 ILE A O 1
ATOM 878 N N . HIS A 1 104 ? -5.434 -14.700 -6.720 1.00 88.81 104 HIS A N 1
ATOM 879 C CA . HIS A 1 104 ? -4.228 -14.053 -7.215 1.00 88.81 104 HIS A CA 1
ATOM 880 C C . HIS A 1 104 ? -2.949 -14.613 -6.586 1.00 88.81 104 HIS A C 1
ATOM 882 O O . HIS A 1 104 ? -1.976 -14.833 -7.303 1.00 88.81 104 HIS A O 1
ATOM 888 N N . CYS A 1 105 ? -2.930 -14.919 -5.288 1.00 89.19 105 CYS A N 1
ATOM 889 C CA . CYS A 1 105 ? -1.711 -15.378 -4.612 1.00 89.19 105 CYS A CA 1
ATOM 890 C C . CYS A 1 105 ? -1.556 -16.906 -4.627 1.00 89.19 105 CYS A C 1
ATOM 892 O O . CYS A 1 105 ? -0.433 -17.396 -4.750 1.00 89.19 105 CYS A O 1
ATOM 894 N N . VAL A 1 106 ? -2.654 -17.671 -4.523 1.00 87.38 106 VAL A N 1
ATOM 895 C CA . VAL A 1 106 ? -2.605 -19.148 -4.460 1.00 87.38 106 VAL A CA 1
ATOM 896 C C . VAL A 1 106 ? -2.745 -19.774 -5.846 1.00 87.38 106 VAL A C 1
ATOM 898 O O . VAL A 1 106 ? -1.907 -20.587 -6.235 1.00 87.38 106 VAL A O 1
ATOM 901 N N . LEU A 1 107 ? -3.763 -19.380 -6.622 1.00 85.44 107 LEU A N 1
ATOM 902 C CA . LEU A 1 107 ? -3.938 -19.874 -7.998 1.00 85.44 107 LEU A CA 1
ATOM 903 C C . LEU A 1 107 ? -2.984 -19.191 -8.995 1.00 85.44 107 LEU A C 1
ATOM 905 O O . LEU A 1 107 ? -2.894 -19.624 -10.146 1.00 85.44 107 LEU A O 1
ATOM 909 N N . LYS A 1 108 ? -2.269 -18.142 -8.551 1.00 83.88 108 LYS A N 1
ATOM 910 C CA . LYS A 1 108 ? -1.339 -17.315 -9.343 1.00 83.88 108 LYS A CA 1
ATOM 911 C C . LYS A 1 108 ? -1.990 -16.667 -10.568 1.00 83.88 108 LYS A C 1
ATOM 913 O O . LYS A 1 108 ? -1.300 -16.263 -11.504 1.00 83.88 108 LYS A O 1
ATOM 918 N N . PHE A 1 109 ? -3.316 -16.561 -10.578 1.00 81.62 109 PHE A N 1
ATOM 919 C CA . PHE A 1 109 ? -4.042 -16.002 -11.705 1.00 81.62 109 PHE A CA 1
ATOM 920 C C . PHE A 1 109 ? -3.771 -14.500 -11.778 1.00 81.62 109 PHE A C 1
ATOM 922 O O . PHE A 1 109 ? -4.061 -13.781 -10.831 1.00 81.62 109 PHE A O 1
ATOM 929 N N . GLY A 1 110 ? -3.174 -14.016 -12.868 1.00 78.56 110 GLY A N 1
ATOM 930 C CA . GLY A 1 110 ? -2.924 -12.583 -13.053 1.00 78.56 110 GLY A CA 1
ATOM 931 C C . GLY A 1 110 ? -1.973 -11.947 -12.031 1.00 78.56 110 GLY A C 1
ATOM 932 O O . GLY A 1 110 ? -1.953 -10.729 -11.925 1.00 78.56 110 GLY A O 1
ATOM 933 N N . LEU A 1 111 ? -1.178 -12.724 -11.279 1.00 82.69 111 LEU A N 1
ATOM 934 C CA . LEU A 1 111 ? -0.310 -12.185 -10.219 1.00 82.69 111 LEU A CA 1
ATOM 935 C C . LEU A 1 111 ? 0.780 -11.244 -10.759 1.00 82.69 111 LEU A C 1
ATOM 937 O O . LEU A 1 111 ? 1.118 -10.253 -10.125 1.00 82.69 111 LEU A O 1
ATOM 941 N N . HIS A 1 112 ? 1.294 -11.522 -11.958 1.00 77.38 112 HIS A N 1
ATOM 942 C CA . HIS A 1 112 ? 2.258 -10.662 -12.653 1.00 77.38 112 HIS A CA 1
ATOM 943 C C . HIS A 1 112 ? 1.667 -9.326 -13.125 1.00 77.38 112 HIS A C 1
ATOM 945 O O . HIS A 1 112 ? 2.403 -8.394 -13.433 1.00 77.38 112 HIS A O 1
ATOM 951 N N . THR A 1 113 ? 0.341 -9.239 -13.192 1.00 74.62 113 THR A N 1
ATOM 952 C CA . THR A 1 113 ? -0.412 -8.064 -13.636 1.00 74.62 113 THR A CA 1
ATOM 953 C C . THR A 1 113 ? -1.476 -7.677 -12.612 1.00 74.62 113 THR A C 1
ATOM 955 O O . THR A 1 113 ? -2.484 -7.058 -12.951 1.00 74.62 113 THR A O 1
ATOM 958 N N . SER A 1 114 ? -1.270 -8.018 -11.336 1.00 76.25 114 SER A N 1
ATOM 959 C CA . SER A 1 114 ? -2.270 -7.835 -10.274 1.00 76.25 114 SER A CA 1
ATOM 960 C C . SER A 1 114 ? -2.621 -6.371 -10.028 1.00 76.25 114 SER A C 1
ATOM 962 O O . SER A 1 114 ? -3.688 -6.083 -9.496 1.00 76.25 114 SER A O 1
ATOM 964 N N . TYR A 1 115 ? -1.761 -5.447 -10.458 1.00 74.69 115 TYR A N 1
ATOM 965 C CA . TYR A 1 115 ? -2.036 -4.012 -10.466 1.00 74.69 115 TYR A CA 1
ATOM 966 C C . TYR A 1 115 ? -3.189 -3.623 -11.417 1.00 74.69 115 TYR A C 1
ATOM 968 O O . TYR A 1 115 ? -3.863 -2.625 -11.202 1.00 74.69 115 TYR A O 1
ATOM 976 N N . ILE A 1 116 ? -3.470 -4.426 -12.452 1.00 78.94 116 ILE A N 1
ATOM 977 C CA . ILE A 1 116 ? -4.635 -4.243 -13.339 1.00 78.94 116 ILE A CA 1
ATOM 978 C C . ILE A 1 116 ? -5.903 -4.789 -12.670 1.00 78.94 116 ILE A C 1
ATOM 980 O O . ILE A 1 116 ? -6.991 -4.237 -12.819 1.00 78.94 116 ILE A O 1
ATOM 984 N N . TYR A 1 117 ? -5.763 -5.866 -11.895 1.00 79.94 117 TYR A N 1
ATOM 985 C CA . TYR A 1 117 ? -6.871 -6.500 -11.178 1.00 79.94 117 TYR A CA 1
ATOM 986 C C . TYR A 1 117 ? -7.221 -5.812 -9.854 1.00 79.94 117 TYR A C 1
ATOM 988 O O . TYR A 1 117 ? -8.252 -6.137 -9.267 1.00 79.94 117 TYR A O 1
ATOM 996 N N 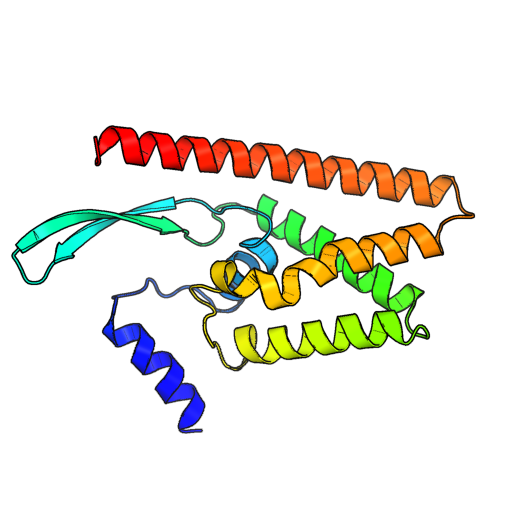. GLY A 1 118 ? -6.426 -4.831 -9.417 1.00 81.25 118 GLY A N 1
ATOM 997 C CA . GLY A 1 118 ? -6.601 -4.115 -8.156 1.00 81.25 118 GLY A CA 1
ATOM 998 C C . GLY A 1 118 ? -7.985 -3.556 -7.904 1.00 81.25 118 GLY A C 1
ATOM 999 O O . GLY A 1 118 ? -8.426 -3.545 -6.760 1.00 81.25 118 GLY A O 1
ATOM 1000 N N . GLY A 1 119 ? -8.704 -3.144 -8.952 1.00 83.75 119 GLY A N 1
ATOM 1001 C CA . GLY A 1 119 ? -10.067 -2.620 -8.831 1.00 83.75 119 GLY A CA 1
ATOM 1002 C C . GLY A 1 119 ? -11.039 -3.555 -8.096 1.00 83.75 119 GLY A C 1
ATOM 1003 O O . GLY A 1 119 ? -11.982 -3.070 -7.478 1.00 83.75 119 GLY A O 1
ATOM 1004 N N . HIS A 1 120 ? -10.786 -4.868 -8.095 1.00 87.44 120 HIS A N 1
ATOM 1005 C CA . HIS A 1 120 ? -11.633 -5.860 -7.424 1.00 87.44 120 HIS A CA 1
ATOM 1006 C C . HIS A 1 120 ? -11.456 -5.908 -5.905 1.00 87.44 120 HIS A C 1
ATOM 1008 O O . HIS A 1 120 ? -12.351 -6.387 -5.219 1.00 87.44 120 HIS A O 1
ATOM 1014 N N . PHE A 1 121 ? -10.337 -5.414 -5.368 1.00 91.50 121 PHE A N 1
ATOM 1015 C CA . PHE A 1 121 ? -10.027 -5.593 -3.949 1.00 91.50 121 PHE A CA 1
ATOM 1016 C C . PHE A 1 121 ? -9.416 -4.375 -3.258 1.00 91.50 121 PHE A C 1
ATOM 1018 O O . PHE A 1 121 ? -9.489 -4.266 -2.035 1.00 91.50 121 PHE A O 1
ATOM 1025 N N . ILE A 1 122 ? -8.837 -3.423 -3.995 1.00 94.44 122 ILE A N 1
ATOM 1026 C CA . ILE A 1 122 ? -8.130 -2.283 -3.399 1.00 94.44 122 ILE A CA 1
ATOM 1027 C C . ILE A 1 122 ? -9.052 -1.403 -2.554 1.00 94.44 122 ILE A C 1
ATOM 1029 O O . ILE A 1 122 ? -8.612 -0.826 -1.562 1.00 94.44 122 ILE A O 1
ATOM 1033 N N . PHE A 1 123 ? -10.348 -1.361 -2.883 1.00 94.50 123 PHE A N 1
ATOM 1034 C CA . PHE A 1 123 ? -11.356 -0.622 -2.121 1.00 94.50 123 PHE A CA 1
ATOM 1035 C C . PHE A 1 123 ? -11.508 -1.126 -0.677 1.00 94.50 123 PHE A C 1
ATOM 1037 O O . PHE A 1 123 ? -11.974 -0.380 0.185 1.00 94.50 123 PHE A O 1
ATOM 1044 N N . VAL A 1 124 ? -11.095 -2.362 -0.379 1.00 96.62 124 VAL A N 1
ATOM 1045 C CA . VAL A 1 124 ? -11.125 -2.915 0.981 1.00 96.62 124 VAL A CA 1
ATOM 1046 C C . VAL A 1 124 ? -10.234 -2.088 1.906 1.00 96.62 124 VAL A C 1
ATOM 1048 O O . VAL A 1 124 ? -10.626 -1.821 3.038 1.00 96.62 124 VAL A O 1
ATOM 1051 N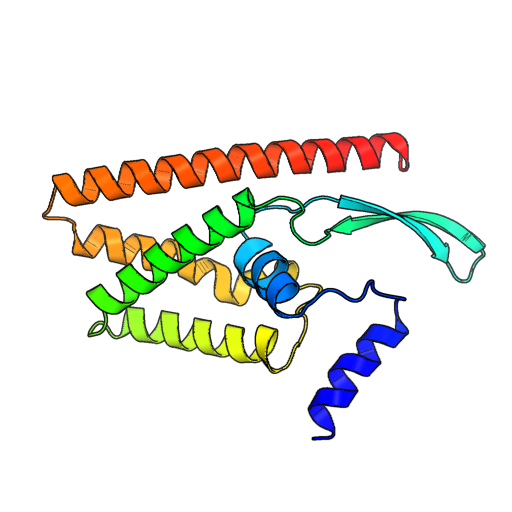 N . VAL A 1 125 ? -9.082 -1.605 1.430 1.00 96.44 125 VAL A N 1
ATOM 1052 C CA . VAL A 1 125 ? -8.129 -0.830 2.241 1.00 96.44 125 VAL A CA 1
ATOM 1053 C C . VAL A 1 125 ? -8.765 0.442 2.832 1.00 96.44 125 VAL A C 1
ATOM 1055 O O . VAL A 1 125 ? -8.835 0.535 4.063 1.00 96.44 125 VAL A O 1
ATOM 1058 N N . PRO A 1 126 ? -9.285 1.405 2.038 1.00 96.31 126 PRO A N 1
ATOM 1059 C CA . PRO A 1 126 ? -9.898 2.612 2.589 1.00 96.31 126 PRO A CA 1
ATOM 1060 C C . PRO A 1 126 ? -11.178 2.325 3.385 1.00 96.31 126 PRO A C 1
ATOM 1062 O O . PRO A 1 126 ? -11.422 2.994 4.388 1.00 96.31 126 PRO A O 1
ATOM 1065 N N . LEU A 1 127 ? -11.978 1.317 3.011 1.00 97.69 127 LEU A N 1
ATOM 1066 C CA . LEU A 1 127 ? -13.180 0.960 3.776 1.00 97.69 127 LEU A CA 1
ATOM 1067 C C . LEU A 1 127 ? -12.839 0.404 5.164 1.00 97.69 127 LEU A C 1
ATOM 1069 O O . LEU A 1 127 ? -13.469 0.780 6.154 1.00 97.69 127 LEU A O 1
ATOM 1073 N N . MET A 1 128 ? -11.826 -0.457 5.258 1.00 98.06 128 MET A N 1
ATOM 1074 C CA . MET A 1 128 ? -11.357 -0.996 6.535 1.00 98.06 128 MET A CA 1
ATOM 1075 C C . MET A 1 128 ? -10.728 0.101 7.396 1.00 98.06 128 MET A C 1
ATOM 1077 O O . MET A 1 128 ? -11.024 0.182 8.588 1.00 98.06 128 MET A O 1
ATOM 1081 N N . MET A 1 129 ? -9.947 1.011 6.805 1.00 97.25 129 MET A N 1
ATOM 1082 C CA . MET A 1 129 ? -9.472 2.206 7.513 1.00 97.25 129 MET A CA 1
ATOM 1083 C C . MET A 1 129 ? -10.644 3.045 8.043 1.00 97.25 129 MET A C 1
ATOM 1085 O O . MET A 1 129 ? -10.647 3.408 9.217 1.00 97.25 129 MET A O 1
ATOM 1089 N N . GLY A 1 130 ? -11.685 3.280 7.241 1.00 97.56 130 GLY A N 1
ATOM 1090 C CA . GLY A 1 130 ? -12.894 3.980 7.683 1.00 97.56 130 GLY A CA 1
ATOM 1091 C C . GLY A 1 130 ? -13.550 3.324 8.903 1.00 97.56 130 GLY A C 1
ATOM 1092 O O . GLY A 1 130 ? -13.867 4.007 9.881 1.00 97.56 130 GLY A O 1
ATOM 1093 N N . TR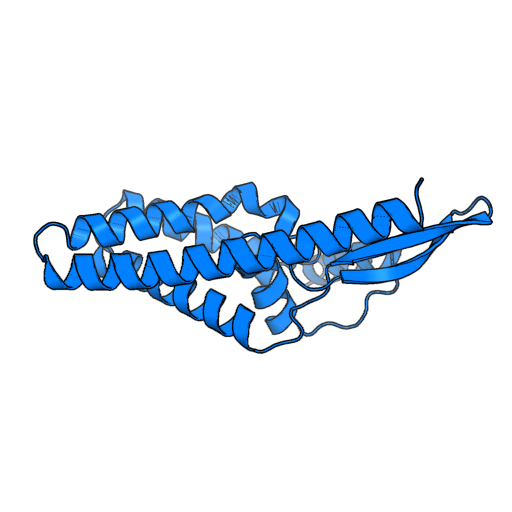P A 1 131 ? -13.675 1.993 8.902 1.00 98.00 131 TRP A N 1
ATOM 1094 C CA . TRP A 1 131 ? -14.167 1.242 10.061 1.00 98.00 131 TRP A CA 1
ATOM 1095 C C . TRP A 1 131 ? -13.269 1.384 11.289 1.00 98.00 131 TRP A C 1
ATOM 1097 O O . TRP A 1 131 ? -13.790 1.534 12.393 1.00 98.00 131 TRP A O 1
ATOM 1107 N N . LEU A 1 132 ? -11.944 1.385 11.124 1.00 97.88 132 LEU A N 1
ATOM 1108 C CA . LEU A 1 132 ? -11.002 1.578 12.230 1.00 97.88 132 LEU A CA 1
ATOM 1109 C C . LEU A 1 132 ? -11.186 2.944 12.898 1.00 97.88 132 LEU A C 1
ATOM 1111 O O . LEU A 1 132 ? -11.313 3.020 14.121 1.00 97.88 132 LEU A O 1
ATOM 1115 N N . PHE A 1 133 ? -11.261 4.013 12.101 1.00 98.00 133 PHE A N 1
ATOM 1116 C CA . PHE A 1 133 ? -11.522 5.363 12.608 1.00 98.00 133 PHE A CA 1
ATOM 1117 C C . PHE A 1 133 ? -12.887 5.437 13.294 1.00 98.00 133 PHE A C 1
ATOM 1119 O O . PHE A 1 133 ? -12.998 5.965 14.402 1.00 98.00 133 PHE A O 1
ATOM 1126 N N . TYR A 1 134 ? -13.917 4.837 12.693 1.00 97.25 134 TYR A N 1
ATOM 1127 C CA . TYR A 1 134 ? -15.249 4.785 13.285 1.00 97.25 134 TYR A CA 1
ATOM 1128 C C . TYR A 1 134 ? -15.263 4.064 14.644 1.00 97.25 134 TYR A C 1
ATOM 1130 O O . TYR A 1 134 ? -15.902 4.541 15.584 1.00 97.25 134 TYR A O 1
ATOM 1138 N N . SER A 1 135 ? -14.527 2.957 14.799 1.00 96.69 135 SER A N 1
ATOM 1139 C CA . SER A 1 135 ? -14.421 2.237 16.078 1.00 96.69 135 SER A CA 1
ATOM 1140 C C . SER A 1 135 ? -13.790 3.069 17.190 1.00 96.69 135 SER A C 1
ATOM 1142 O O . SER A 1 135 ? -14.093 2.852 18.363 1.00 96.69 135 SER A O 1
ATOM 1144 N N . TYR A 1 136 ? -12.908 4.003 16.834 1.00 97.44 136 TYR A N 1
ATOM 1145 C CA . TYR A 1 136 ? -12.200 4.868 17.774 1.00 97.44 136 TYR A CA 1
ATOM 1146 C C . TYR A 1 136 ? -12.768 6.288 17.848 1.00 97.44 136 TYR A C 1
ATOM 1148 O O . TYR A 1 136 ? -12.170 7.132 18.506 1.00 97.44 136 TYR A O 1
ATOM 1156 N N . LYS A 1 137 ? -13.957 6.547 17.284 1.00 96.06 137 LYS A N 1
ATOM 1157 C CA . LYS A 1 137 ? -14.594 7.879 17.249 1.00 96.06 137 LYS A CA 1
ATOM 1158 C C . LYS A 1 137 ? -14.700 8.591 18.609 1.00 96.06 137 LYS A C 1
ATOM 1160 O O . LYS A 1 137 ? -14.680 9.812 18.666 1.00 96.06 137 LYS A O 1
ATOM 1165 N N . ASN A 1 138 ? -14.766 7.829 19.703 1.00 96.25 138 ASN A N 1
ATOM 1166 C CA . ASN A 1 138 ? -14.864 8.351 21.071 1.00 96.25 138 ASN A CA 1
ATOM 1167 C C . ASN A 1 138 ? -13.508 8.425 21.804 1.00 96.25 138 ASN A C 1
ATOM 1169 O O . ASN A 1 138 ? -13.472 8.688 23.002 1.00 96.25 138 ASN A O 1
ATOM 1173 N N . SER A 1 139 ? -12.389 8.152 21.126 1.00 97.06 139 SER A N 1
ATOM 1174 C CA . SER A 1 139 ? -11.042 8.155 21.705 1.00 97.06 139 SER A CA 1
ATOM 1175 C C . SER A 1 139 ? -10.139 9.152 20.967 1.00 97.06 139 SER A C 1
ATOM 1177 O O . SER A 1 139 ? -9.451 8.775 20.015 1.00 97.06 139 SER A O 1
ATOM 1179 N N . PRO A 1 140 ? -10.088 10.427 21.407 1.00 95.81 140 PRO A N 1
ATOM 1180 C CA . PRO A 1 140 ? -9.335 11.478 20.717 1.00 95.81 140 PRO A CA 1
ATOM 1181 C C . PRO A 1 140 ? -7.843 11.168 20.556 1.00 95.81 140 PRO A C 1
ATOM 1183 O O . PRO A 1 140 ? -7.267 11.423 19.502 1.00 95.81 140 PRO A O 1
ATOM 1186 N N . LYS A 1 141 ? -7.219 10.562 21.577 1.00 97.12 141 LYS A N 1
ATOM 1187 C CA . LYS A 1 141 ? -5.803 10.158 21.525 1.00 97.12 141 LYS A CA 1
ATOM 1188 C C . LYS A 1 141 ? -5.552 9.148 20.408 1.00 97.12 141 LYS A C 1
ATOM 1190 O O . LYS A 1 141 ? -4.595 9.285 19.654 1.00 97.12 141 LYS A O 1
ATOM 1195 N N . MET A 1 142 ? -6.430 8.155 20.295 1.00 97.38 142 MET A N 1
ATOM 1196 C CA . MET A 1 142 ? -6.293 7.097 19.306 1.00 97.38 142 MET A CA 1
ATOM 1197 C C . MET A 1 142 ? -6.590 7.598 17.890 1.00 97.38 142 MET A C 1
ATOM 1199 O O . MET A 1 142 ? -5.873 7.253 16.958 1.00 97.38 142 MET A O 1
ATOM 1203 N N . LEU A 1 143 ? -7.594 8.464 17.730 1.00 97.44 143 LEU A N 1
ATOM 1204 C CA . LEU A 1 143 ? -7.855 9.130 16.453 1.00 97.44 143 LEU A CA 1
ATOM 1205 C C . LEU A 1 143 ? -6.664 9.968 15.998 1.00 97.44 143 LEU A C 1
ATOM 1207 O O . LEU A 1 143 ? -6.278 9.869 14.841 1.00 97.44 143 LEU A O 1
ATOM 1211 N N . SER A 1 144 ? -6.066 10.754 16.898 1.00 97.69 144 SER A N 1
ATOM 1212 C CA . SER A 1 144 ? -4.878 11.555 16.584 1.00 97.69 144 SER A CA 1
ATOM 1213 C C . SER A 1 144 ? -3.722 10.672 16.108 1.00 97.69 144 SER A C 1
ATOM 1215 O O . SER A 1 144 ? -3.146 10.928 15.053 1.00 97.69 144 SER A O 1
ATOM 1217 N N . PHE A 1 145 ? -3.453 9.569 16.816 1.00 98.00 145 PHE A N 1
ATOM 1218 C CA . PHE A 1 145 ? -2.461 8.581 16.392 1.00 98.00 145 PHE A CA 1
ATOM 1219 C C . PHE A 1 145 ? -2.752 8.042 14.981 1.00 98.00 145 PHE A C 1
ATOM 1221 O O . PHE A 1 145 ? -1.885 8.115 14.114 1.00 98.00 145 PHE A O 1
ATOM 1228 N N . LEU A 1 146 ? -3.980 7.578 14.719 1.00 98.12 146 LEU A N 1
ATOM 1229 C CA . LEU A 1 146 ? -4.368 7.062 13.402 1.00 98.12 146 LEU A CA 1
ATOM 1230 C C . LEU A 1 146 ? -4.247 8.124 12.302 1.00 98.12 146 LEU A C 1
ATOM 1232 O O . LEU A 1 146 ? -3.757 7.816 11.218 1.00 98.12 146 LEU A O 1
ATOM 1236 N N . PHE A 1 147 ? -4.656 9.367 12.570 1.00 97.81 147 PHE A N 1
ATOM 1237 C CA . PHE A 1 147 ? -4.533 10.479 11.625 1.00 97.81 147 PHE A CA 1
ATOM 1238 C C . PHE A 1 147 ? -3.080 10.770 11.270 1.00 97.81 147 PHE A C 1
ATOM 1240 O O . PHE A 1 147 ? -2.775 10.945 10.092 1.00 97.81 147 PHE A O 1
ATOM 1247 N N . VAL A 1 148 ? -2.184 10.795 12.258 1.00 98.25 148 VAL A N 1
ATOM 1248 C CA . VAL A 1 148 ? -0.750 11.010 12.024 1.00 98.25 148 VAL A CA 1
ATOM 1249 C C . VAL A 1 148 ? -0.166 9.852 11.217 1.00 98.25 148 VAL A C 1
ATOM 1251 O O . VAL A 1 148 ? 0.511 10.089 10.217 1.00 98.25 148 VAL A O 1
ATOM 1254 N N . THR A 1 149 ? -0.472 8.604 11.587 1.00 98.00 149 THR A N 1
ATOM 1255 C CA . THR A 1 149 ? 0.004 7.420 10.858 1.00 98.00 149 THR A CA 1
ATOM 1256 C C . THR A 1 149 ? -0.472 7.419 9.406 1.00 98.00 149 THR A C 1
ATOM 1258 O O . THR A 1 149 ? 0.343 7.278 8.497 1.00 98.00 149 THR A O 1
ATOM 1261 N N . VAL A 1 150 ? -1.772 7.614 9.162 1.00 97.81 150 VAL A N 1
ATOM 1262 C CA . VAL A 1 150 ? -2.332 7.622 7.801 1.00 97.81 150 VAL A CA 1
ATOM 1263 C C . VAL A 1 150 ? -1.816 8.811 6.994 1.00 97.81 150 VAL A C 1
ATOM 1265 O O . VAL A 1 150 ? -1.508 8.637 5.821 1.00 97.81 150 VAL A O 1
ATOM 1268 N N . SER A 1 151 ? -1.647 9.987 7.605 1.00 98.12 151 SER A N 1
ATOM 1269 C CA . SER A 1 151 ? -1.051 11.151 6.931 1.00 98.12 151 SER A CA 1
ATOM 1270 C C . SER A 1 151 ? 0.381 10.878 6.474 1.00 98.12 151 SER A C 1
ATOM 1272 O O . SER A 1 151 ? 0.737 11.218 5.348 1.00 98.12 151 SER A O 1
ATOM 1274 N N . PHE A 1 152 ? 1.195 10.224 7.309 1.00 98.19 152 PHE A N 1
ATOM 1275 C CA . PHE A 1 152 ? 2.561 9.853 6.938 1.00 98.19 152 PHE A CA 1
ATOM 1276 C C . PHE A 1 152 ? 2.584 8.852 5.776 1.00 98.19 152 PHE A C 1
ATOM 1278 O O . PHE A 1 152 ? 3.329 9.035 4.812 1.00 98.19 152 PHE A O 1
ATOM 1285 N N . LEU A 1 153 ? 1.725 7.828 5.831 1.00 98.12 153 LEU A N 1
ATOM 1286 C CA . LEU A 1 153 ? 1.561 6.866 4.739 1.00 98.12 153 LEU A CA 1
ATOM 1287 C C . LEU A 1 153 ? 1.104 7.566 3.448 1.00 98.12 153 LEU A C 1
ATOM 1289 O O . LEU A 1 153 ? 1.692 7.353 2.392 1.00 98.12 153 LEU A O 1
ATOM 1293 N N . LEU A 1 154 ? 0.106 8.446 3.525 1.00 97.88 154 LEU A N 1
ATOM 1294 C CA . LEU A 1 154 ? -0.401 9.196 2.376 1.00 97.88 154 LEU A CA 1
ATOM 1295 C C . LEU A 1 154 ? 0.685 10.073 1.743 1.00 97.88 154 LEU A C 1
ATOM 1297 O O . LEU A 1 154 ? 0.807 10.110 0.520 1.00 97.88 154 LEU A O 1
ATOM 1301 N N . PHE A 1 155 ? 1.491 10.750 2.561 1.00 98.12 155 PHE A N 1
ATOM 1302 C CA . PHE A 1 155 ? 2.583 11.588 2.075 1.00 98.12 155 PHE A CA 1
ATOM 1303 C C . PHE A 1 155 ? 3.655 10.761 1.359 1.00 98.12 155 PHE A C 1
ATOM 1305 O O . PHE A 1 155 ? 4.068 11.110 0.253 1.00 98.12 155 PHE A O 1
ATOM 1312 N N . TYR A 1 156 ? 4.053 9.627 1.944 1.00 97.75 156 TYR A N 1
ATOM 1313 C CA . TYR A 1 156 ? 4.986 8.702 1.301 1.00 97.75 156 TYR A CA 1
ATOM 1314 C C . TYR A 1 156 ? 4.434 8.158 -0.024 1.00 97.75 156 TYR A C 1
ATOM 1316 O O . TYR A 1 156 ? 5.150 8.147 -1.024 1.00 97.75 156 TYR A O 1
ATOM 1324 N N . LEU A 1 157 ? 3.155 7.768 -0.051 1.00 97.56 157 LEU A N 1
ATOM 1325 C CA . LEU A 1 157 ? 2.470 7.317 -1.262 1.00 97.56 157 LEU A CA 1
ATOM 1326 C C . LEU A 1 157 ? 2.501 8.387 -2.353 1.00 97.56 157 LEU A C 1
ATOM 1328 O O . LEU A 1 157 ? 2.873 8.091 -3.489 1.00 97.56 157 LEU A O 1
ATOM 1332 N N . GLY A 1 158 ? 2.153 9.626 -2.001 1.00 97.81 158 GLY A N 1
ATOM 1333 C CA . GLY A 1 158 ? 2.154 10.756 -2.924 1.00 97.81 158 GLY A CA 1
ATOM 1334 C C . GLY A 1 158 ? 3.534 11.001 -3.530 1.00 97.81 158 GLY A C 1
ATOM 1335 O O . GLY A 1 158 ? 3.659 11.044 -4.752 1.00 97.81 158 GLY A O 1
ATOM 1336 N N . ILE A 1 159 ? 4.574 11.090 -2.694 1.00 97.31 159 ILE A N 1
ATOM 1337 C CA . ILE A 1 159 ? 5.952 11.303 -3.159 1.00 97.31 159 ILE A CA 1
ATOM 1338 C C . ILE A 1 159 ? 6.417 10.154 -4.049 1.00 97.31 159 ILE A C 1
ATOM 1340 O O . ILE A 1 159 ? 6.905 10.400 -5.151 1.00 97.31 159 ILE A O 1
ATOM 1344 N N . ASN A 1 160 ? 6.270 8.907 -3.591 1.00 96.56 160 ASN A N 1
ATOM 1345 C CA . ASN A 1 160 ? 6.739 7.746 -4.340 1.00 96.56 160 ASN A CA 1
ATOM 1346 C C . ASN A 1 160 ? 6.103 7.709 -5.731 1.00 96.56 160 ASN A C 1
ATOM 1348 O O . ASN A 1 160 ? 6.808 7.622 -6.733 1.00 96.56 160 ASN A O 1
ATOM 1352 N N . ASN A 1 161 ? 4.778 7.827 -5.800 1.00 96.44 161 ASN A N 1
ATOM 1353 C CA . ASN A 1 161 ? 4.070 7.711 -7.067 1.00 96.44 161 ASN A CA 1
ATOM 1354 C C . ASN A 1 161 ? 4.348 8.897 -7.987 1.00 96.44 161 ASN A C 1
ATOM 1356 O O . ASN A 1 161 ? 4.459 8.694 -9.192 1.00 96.44 161 ASN A O 1
ATOM 1360 N N . PHE A 1 162 ? 4.518 10.105 -7.445 1.00 97.00 162 PHE A N 1
ATOM 1361 C CA . PHE A 1 162 ? 4.884 11.270 -8.245 1.00 97.00 162 PHE A CA 1
ATOM 1362 C C . PHE A 1 162 ? 6.263 11.098 -8.897 1.00 97.00 162 PHE A C 1
ATOM 1364 O O . PHE A 1 162 ? 6.389 11.265 -10.108 1.00 97.00 162 PHE A O 1
ATOM 1371 N N . LEU A 1 163 ? 7.267 10.659 -8.128 1.00 95.25 163 LEU A N 1
ATOM 1372 C CA . LEU A 1 163 ? 8.613 10.384 -8.646 1.00 95.25 163 LEU A CA 1
ATOM 1373 C C . LEU A 1 163 ? 8.609 9.271 -9.704 1.00 95.25 163 LEU A C 1
ATOM 1375 O O . LEU A 1 163 ? 9.236 9.400 -10.750 1.00 95.25 163 LEU A O 1
ATOM 1379 N N . ARG A 1 164 ? 7.866 8.181 -9.471 1.00 94.44 164 ARG A N 1
ATOM 1380 C CA . ARG A 1 164 ? 7.738 7.098 -10.462 1.00 94.44 164 ARG A CA 1
ATOM 1381 C C . ARG A 1 164 ? 7.034 7.578 -11.736 1.00 94.44 164 ARG A C 1
ATOM 1383 O O . ARG A 1 164 ? 7.441 7.222 -12.838 1.00 94.44 164 ARG A O 1
ATOM 1390 N N . MET A 1 165 ? 6.011 8.421 -11.617 1.00 95.00 165 MET A N 1
ATOM 1391 C CA . MET A 1 165 ? 5.360 9.015 -12.787 1.00 95.00 165 MET A CA 1
ATOM 1392 C C . MET A 1 165 ? 6.310 9.914 -13.586 1.00 95.00 165 MET A C 1
ATOM 1394 O O . MET A 1 165 ? 6.277 9.888 -14.814 1.00 95.00 165 MET A O 1
ATOM 1398 N N . GLU A 1 166 ? 7.187 10.667 -12.924 1.00 95.31 166 GLU A N 1
ATOM 1399 C CA . GLU A 1 166 ? 8.221 11.462 -13.594 1.00 95.31 166 GLU A CA 1
ATOM 1400 C C . GLU A 1 166 ? 9.208 10.582 -14.381 1.00 95.31 166 GLU A C 1
ATOM 1402 O O . GLU A 1 166 ? 9.510 10.876 -15.542 1.00 95.31 166 GLU A O 1
ATOM 1407 N N . GLU A 1 167 ? 9.651 9.459 -13.802 1.00 93.00 167 GLU A N 1
ATOM 1408 C CA . GLU A 1 167 ? 10.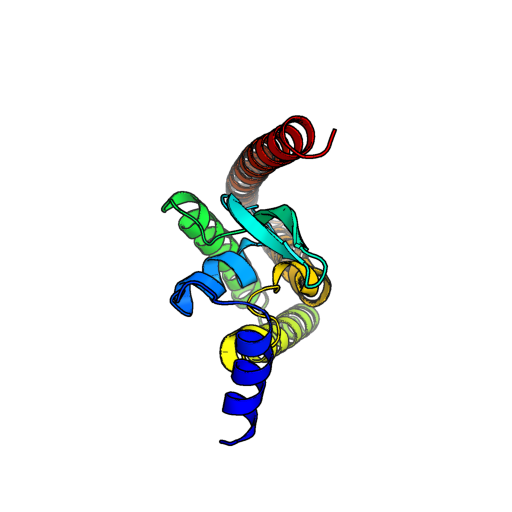483 8.463 -14.496 1.00 93.00 167 GLU A CA 1
ATOM 1409 C C . GLU A 1 167 ? 9.772 7.913 -15.745 1.00 93.00 167 GLU A C 1
ATOM 1411 O O . GLU A 1 167 ? 10.371 7.820 -16.820 1.00 93.00 167 GLU A O 1
ATOM 1416 N N . PHE A 1 168 ? 8.476 7.608 -15.629 1.00 93.50 168 PHE A N 1
ATOM 1417 C CA . PHE A 1 168 ? 7.651 7.150 -16.746 1.00 93.50 168 PHE A CA 1
ATOM 1418 C C . PHE A 1 168 ? 7.565 8.192 -17.873 1.00 93.50 168 PHE A C 1
ATOM 1420 O O . PHE A 1 168 ? 7.780 7.864 -19.043 1.00 93.50 168 PHE A O 1
ATOM 1427 N N . PHE A 1 169 ? 7.300 9.461 -17.549 1.00 94.50 169 PHE A N 1
ATOM 1428 C CA . PHE A 1 169 ? 7.248 10.523 -18.558 1.00 94.50 169 PHE A CA 1
ATOM 1429 C C . PHE A 1 169 ? 8.611 10.795 -19.194 1.00 94.50 169 PHE A C 1
ATOM 1431 O O . PHE A 1 169 ? 8.690 11.035 -20.399 1.00 94.50 169 PHE A O 1
ATOM 1438 N N . THR A 1 170 ? 9.688 10.720 -18.414 1.00 94.19 170 THR A N 1
ATOM 1439 C CA . THR A 1 170 ? 11.059 10.842 -18.927 1.00 94.19 170 THR A CA 1
ATOM 1440 C C . THR A 1 170 ? 11.351 9.748 -19.951 1.00 94.19 170 THR A C 1
ATOM 1442 O O . THR A 1 170 ? 11.825 10.041 -21.048 1.00 94.19 170 THR A O 1
ATOM 1445 N N . PHE A 1 171 ? 10.975 8.505 -19.644 1.00 93.62 171 PHE A N 1
ATOM 1446 C CA . PHE A 1 171 ? 11.083 7.386 -20.574 1.00 93.62 171 PHE A CA 1
ATOM 1447 C C . PHE A 1 171 ? 10.302 7.625 -21.877 1.00 93.62 171 PHE A C 1
ATOM 1449 O O . PHE A 1 171 ? 10.855 7.439 -22.964 1.00 93.62 171 PHE A O 1
ATOM 1456 N N . LEU A 1 172 ? 9.043 8.073 -21.792 1.00 93.31 172 LEU A N 1
ATOM 1457 C CA . LEU A 1 172 ? 8.233 8.370 -22.979 1.00 93.31 172 LEU A CA 1
ATOM 1458 C C . LEU A 1 172 ? 8.875 9.451 -23.853 1.00 93.31 172 LEU A C 1
ATOM 1460 O O . LEU A 1 172 ? 8.978 9.285 -25.066 1.00 93.31 172 LEU A O 1
ATOM 1464 N N . ASN A 1 173 ? 9.351 10.534 -23.238 1.00 94.44 173 ASN A N 1
ATOM 1465 C CA . ASN A 1 173 ? 9.980 11.635 -23.960 1.00 94.44 173 ASN A CA 1
ATOM 1466 C C . ASN A 1 173 ? 11.297 11.229 -24.637 1.00 94.44 173 ASN A C 1
ATOM 1468 O O . ASN A 1 173 ? 11.642 11.801 -25.667 1.00 94.44 173 ASN A O 1
ATOM 1472 N N . GLN A 1 174 ? 12.025 10.263 -24.072 1.00 93.69 174 GLN A N 1
ATOM 1473 C CA . GLN A 1 174 ? 13.307 9.806 -24.604 1.00 93.69 174 GLN A CA 1
ATOM 1474 C C . GLN A 1 174 ? 13.163 8.823 -25.777 1.00 93.69 174 GLN A C 1
ATOM 1476 O O . GLN A 1 174 ? 14.011 8.829 -26.667 1.00 93.69 174 GLN A O 1
ATOM 1481 N N . TYR A 1 175 ? 12.134 7.968 -25.778 1.00 90.50 175 TYR A N 1
ATOM 1482 C CA . TYR A 1 175 ? 12.047 6.840 -26.720 1.00 90.50 175 TYR A CA 1
ATOM 1483 C C . TYR A 1 175 ? 10.819 6.838 -27.638 1.00 90.50 175 TYR A C 1
ATOM 1485 O O . TYR A 1 175 ? 10.793 6.048 -28.579 1.00 90.50 175 TYR A O 1
ATOM 1493 N N . TYR A 1 176 ? 9.813 7.677 -27.376 1.00 86.62 176 TYR A N 1
ATOM 1494 C CA . TYR A 1 176 ? 8.505 7.629 -28.048 1.00 86.62 176 TYR A CA 1
ATOM 1495 C C . TYR A 1 176 ? 7.971 9.000 -28.491 1.00 86.62 176 TYR A C 1
ATOM 1497 O O . TYR A 1 176 ? 6.770 9.138 -28.726 1.00 86.62 176 TYR A O 1
ATOM 1505 N N . ARG A 1 177 ? 8.844 10.006 -28.595 1.00 72.81 177 ARG A N 1
ATOM 1506 C CA . ARG A 1 177 ? 8.527 11.298 -29.218 1.00 72.81 177 ARG A CA 1
ATOM 1507 C C . ARG A 1 177 ? 8.758 11.279 -30.720 1.00 72.81 177 ARG A C 1
ATOM 1509 O O . ARG A 1 177 ? 9.774 10.688 -31.143 1.00 72.81 177 ARG A O 1
#

InterPro domains:
  IPR045726 Protein of unknown function DUF6080 [PF19558] (20-170)